Protein AF-A0A3D5P0M3-F1 (afdb_monomer)

pLDDT: mean 93.66, std 7.46, range [65.69, 98.69]

Mean predicted aligned error: 3.0 Å

Structure (mmCIF, N/CA/C/O backbone):
data_AF-A0A3D5P0M3-F1
#
_entry.id   AF-A0A3D5P0M3-F1
#
loop_
_atom_site.group_PDB
_atom_site.id
_atom_site.type_symbol
_atom_site.label_atom_id
_atom_site.label_alt_id
_atom_site.label_comp_id
_atom_site.label_asym_id
_atom_site.label_entity_id
_atom_site.label_seq_id
_atom_site.pdbx_PDB_ins_code
_atom_site.Cartn_x
_atom_site.Cartn_y
_atom_site.Cartn_z
_atom_site.occupancy
_atom_site.B_iso_or_equiv
_atom_site.auth_seq_id
_atom_site.auth_comp_id
_atom_site.auth_asym_id
_atom_site.auth_atom_id
_atom_site.pdbx_PDB_model_num
ATOM 1 N N . SER A 1 1 ? 10.956 -4.424 6.562 1.00 71.69 1 SER A N 1
A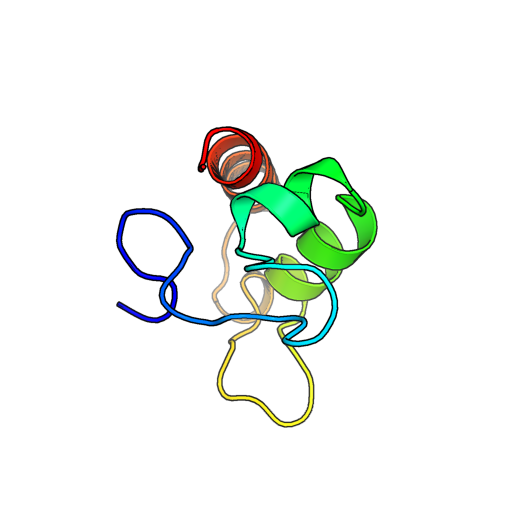TOM 2 C CA . SER A 1 1 ? 10.941 -2.983 6.254 1.00 71.69 1 SER A CA 1
ATOM 3 C C . SER A 1 1 ? 11.090 -2.827 4.745 1.00 71.69 1 SER A C 1
ATOM 5 O O . SER A 1 1 ? 12.215 -2.762 4.279 1.00 71.69 1 SER A O 1
ATOM 7 N N . CYS A 1 2 ? 10.000 -2.923 3.970 1.00 90.00 2 CYS A N 1
ATOM 8 C CA . CYS A 1 2 ? 10.051 -2.824 2.494 1.00 90.00 2 CYS A CA 1
ATOM 9 C C . CYS A 1 2 ? 9.602 -1.447 1.984 1.00 90.00 2 CYS A C 1
ATOM 11 O O . CYS A 1 2 ? 10.159 -0.954 1.017 1.00 90.00 2 CYS A O 1
ATOM 13 N N . HIS A 1 3 ? 8.632 -0.824 2.661 1.00 93.94 3 HIS A N 1
ATOM 14 C CA . HIS A 1 3 ? 8.060 0.472 2.276 1.00 93.94 3 HIS A CA 1
ATOM 15 C C . HIS A 1 3 ? 8.522 1.634 3.173 1.00 93.94 3 HIS A C 1
ATOM 17 O O . HIS A 1 3 ? 8.148 2.774 2.935 1.00 93.94 3 HIS A O 1
ATOM 23 N N . GLY A 1 4 ? 9.350 1.364 4.188 1.00 93.50 4 GLY A N 1
ATOM 24 C CA . GLY A 1 4 ? 9.713 2.350 5.211 1.00 93.50 4 GLY A CA 1
ATOM 25 C C . GLY A 1 4 ? 8.616 2.548 6.254 1.00 93.50 4 GLY A C 1
ATOM 26 O O . GLY A 1 4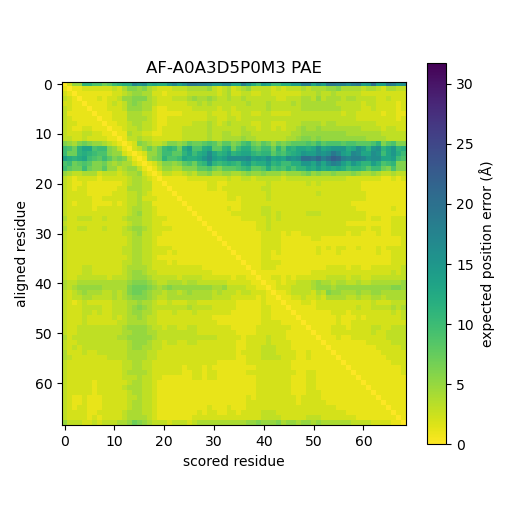 ? 7.542 1.955 6.164 1.00 93.50 4 GLY A O 1
ATOM 27 N N . SER A 1 5 ? 8.906 3.347 7.279 1.00 94.25 5 SER A N 1
ATOM 28 C CA . SER A 1 5 ? 7.922 3.717 8.308 1.00 94.25 5 SER A CA 1
ATOM 29 C C . SER A 1 5 ? 6.926 4.770 7.828 1.00 94.25 5 SER A C 1
ATOM 31 O O . SER A 1 5 ? 5.849 4.887 8.398 1.00 94.25 5 SER A O 1
ATOM 33 N N . ASP A 1 6 ? 7.308 5.542 6.816 1.00 93.06 6 ASP A N 1
ATOM 34 C CA . ASP A 1 6 ? 6.540 6.633 6.219 1.00 93.06 6 ASP A CA 1
ATOM 35 C C . ASP A 1 6 ? 6.008 6.293 4.818 1.00 93.06 6 ASP A C 1
ATOM 37 O O . ASP A 1 6 ? 5.338 7.114 4.214 1.00 93.06 6 ASP A O 1
ATOM 41 N N . GLY A 1 7 ? 6.275 5.094 4.291 1.00 94.25 7 GLY A N 1
ATOM 42 C CA . GLY A 1 7 ? 5.779 4.682 2.976 1.00 94.25 7 GLY A CA 1
ATOM 43 C C . GLY A 1 7 ? 6.595 5.180 1.778 1.00 94.25 7 GLY A C 1
ATOM 44 O O . GLY A 1 7 ? 6.205 4.872 0.654 1.00 94.25 7 GLY A O 1
ATOM 45 N N . ASN A 1 8 ? 7.717 5.879 1.994 1.00 93.12 8 ASN A N 1
ATOM 46 C CA . ASN A 1 8 ? 8.476 6.572 0.939 1.00 93.12 8 ASN A CA 1
ATOM 47 C C . ASN A 1 8 ? 9.817 5.911 0.588 1.00 93.12 8 ASN A C 1
ATOM 49 O O . ASN A 1 8 ? 10.670 6.507 -0.060 1.00 93.12 8 ASN A O 1
ATOM 53 N N . THR A 1 9 ? 10.058 4.671 1.028 1.00 93.31 9 THR A N 1
ATOM 54 C CA . THR A 1 9 ? 11.312 3.967 0.680 1.00 93.31 9 THR A CA 1
ATOM 55 C C . THR A 1 9 ? 11.407 3.612 -0.804 1.00 93.31 9 THR A C 1
ATOM 57 O O . THR A 1 9 ? 12.508 3.443 -1.322 1.00 93.31 9 THR A O 1
ATOM 60 N N . ILE A 1 10 ? 10.266 3.460 -1.473 1.00 90.88 10 ILE A N 1
ATOM 61 C CA . ILE A 1 10 ? 10.190 3.167 -2.901 1.00 90.88 10 ILE A CA 1
ATOM 62 C C . ILE A 1 10 ? 9.416 4.311 -3.533 1.00 90.88 10 ILE A C 1
ATOM 64 O O . ILE A 1 10 ? 8.307 4.602 -3.090 1.00 90.88 10 ILE A O 1
ATOM 68 N N . ASP A 1 11 ? 10.016 4.913 -4.550 1.00 91.19 11 ASP A N 1
ATOM 69 C CA . ASP A 1 11 ? 9.340 5.849 -5.429 1.00 91.19 11 ASP A CA 1
ATOM 70 C C . ASP A 1 11 ? 8.709 5.070 -6.583 1.00 91.19 11 ASP A C 1
ATOM 72 O O . ASP A 1 11 ? 9.405 4.302 -7.258 1.00 91.19 11 ASP A O 1
ATOM 76 N N . PHE A 1 12 ? 7.394 5.181 -6.747 1.00 88.88 12 PHE A N 1
ATOM 77 C CA . PHE A 1 12 ? 6.660 4.420 -7.756 1.00 88.88 12 PHE A CA 1
ATOM 78 C C . PHE A 1 12 ? 6.527 5.156 -9.096 1.00 88.88 12 PHE A C 1
ATOM 80 O O . PHE A 1 12 ? 6.102 4.524 -10.064 1.00 88.88 12 PHE A O 1
ATOM 87 N N . ASP A 1 13 ? 6.927 6.428 -9.155 1.00 83.75 13 ASP A N 1
ATOM 88 C CA . ASP A 1 13 ? 6.963 7.251 -10.365 1.00 83.75 13 ASP A CA 1
ATOM 89 C C . ASP A 1 13 ? 8.010 8.361 -10.189 1.00 83.75 13 ASP A C 1
ATOM 91 O O . ASP A 1 13 ? 7.849 9.253 -9.362 1.00 83.75 13 ASP A O 1
ATOM 95 N N . ASP A 1 14 ? 9.111 8.291 -10.934 1.00 71.88 14 ASP A N 1
ATOM 96 C CA . ASP A 1 14 ? 10.233 9.224 -10.816 1.00 71.88 14 ASP A CA 1
ATOM 97 C C . ASP A 1 14 ? 10.033 10.540 -11.591 1.00 71.88 14 ASP A C 1
ATOM 99 O O . ASP A 1 14 ? 10.839 11.465 -11.436 1.00 71.88 14 ASP A O 1
ATOM 103 N N . ASP A 1 15 ? 8.960 10.655 -12.381 1.00 72.69 15 ASP A N 1
ATOM 104 C CA . ASP A 1 15 ? 8.741 11.779 -13.294 1.00 72.69 15 ASP A CA 1
ATOM 105 C C . ASP A 1 15 ? 7.945 12.955 -12.674 1.00 72.69 15 ASP A C 1
ATOM 107 O O . ASP A 1 15 ? 8.153 14.101 -13.087 1.00 72.69 15 ASP A O 1
ATOM 111 N N . ASP A 1 16 ? 7.077 12.729 -11.672 1.00 65.69 16 ASP A N 1
ATOM 112 C CA . ASP A 1 16 ? 6.202 13.765 -11.062 1.00 65.69 16 ASP A CA 1
ATOM 113 C C . ASP A 1 16 ? 6.290 13.825 -9.525 1.00 65.69 16 ASP A C 1
ATOM 115 O O . ASP A 1 16 ? 5.296 13.814 -8.794 1.00 65.69 16 ASP A O 1
ATOM 119 N N . GLY A 1 17 ? 7.522 13.896 -9.017 1.00 71.44 17 GLY A N 1
ATOM 120 C CA . GLY A 1 17 ? 7.785 13.902 -7.579 1.00 71.44 17 GLY A CA 1
ATOM 121 C C . GLY A 1 17 ? 7.556 12.534 -6.937 1.00 71.44 17 GLY A C 1
ATOM 122 O O . GLY A 1 17 ? 7.090 11.6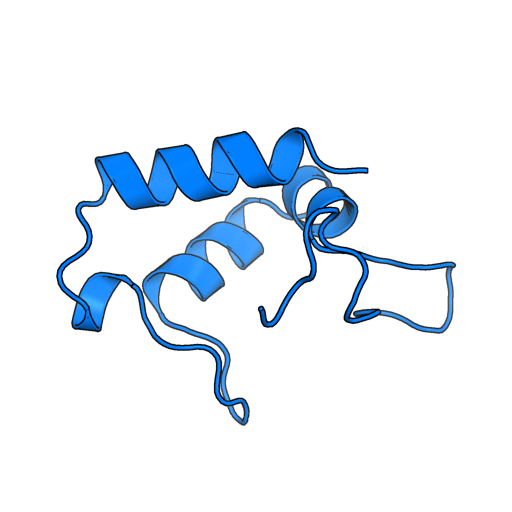02 -7.575 1.00 71.44 17 GLY A O 1
ATOM 123 N N . SER A 1 18 ? 7.921 12.402 -5.660 1.00 75.88 18 SER A N 1
ATOM 124 C CA . SER A 1 18 ? 7.942 11.076 -5.047 1.00 75.88 18 SER A CA 1
ATOM 125 C C . SER A 1 18 ? 6.539 10.534 -4.806 1.00 75.88 18 SER A C 1
ATOM 127 O O . SER A 1 18 ? 5.810 11.042 -3.949 1.00 75.88 18 SER A O 1
ATOM 129 N N . GLN A 1 19 ? 6.171 9.486 -5.539 1.00 89.25 19 GLN A N 1
ATOM 130 C CA . GLN A 1 19 ? 4.904 8.792 -5.368 1.00 89.25 19 GLN A CA 1
ATOM 131 C C . GLN A 1 19 ? 5.114 7.615 -4.426 1.00 89.25 19 GLN A C 1
ATOM 133 O O . GLN A 1 19 ? 5.406 6.499 -4.848 1.00 89.25 19 GLN A O 1
ATOM 138 N N . GLY A 1 20 ? 4.986 7.878 -3.127 1.00 94.19 20 GLY A N 1
ATOM 139 C CA . GLY A 1 20 ? 5.036 6.855 -2.088 1.00 94.19 20 GLY A CA 1
ATOM 140 C C . GLY A 1 20 ? 3.726 6.080 -1.930 1.00 94.19 20 GLY A C 1
ATOM 141 O O . GLY A 1 20 ? 2.737 6.271 -2.643 1.00 94.19 20 GLY A O 1
ATOM 142 N N . VAL A 1 21 ? 3.692 5.197 -0.930 1.00 96.06 21 VAL A N 1
ATOM 143 C CA . VAL A 1 21 ? 2.497 4.394 -0.617 1.00 96.06 21 VAL A CA 1
ATOM 144 C C . VAL A 1 21 ? 1.286 5.274 -0.277 1.00 96.06 21 VAL A C 1
ATOM 146 O O . VAL A 1 21 ? 0.171 4.930 -0.676 1.00 96.06 21 VAL A O 1
ATOM 149 N N . GLY A 1 22 ? 1.481 6.391 0.435 1.00 96.12 22 GLY A N 1
ATOM 150 C CA . GLY A 1 22 ? 0.403 7.313 0.810 1.00 96.12 22 GLY A CA 1
ATOM 151 C C . GLY A 1 22 ? -0.250 7.977 -0.398 1.00 96.12 22 GLY A C 1
ATOM 152 O O . GLY A 1 22 ? -1.476 7.921 -0.539 1.00 96.12 22 GLY A O 1
ATOM 153 N N . PHE A 1 23 ? 0.562 8.499 -1.320 1.00 95.44 23 PHE A N 1
ATOM 154 C CA . PHE A 1 23 ? 0.100 9.063 -2.590 1.00 95.44 23 PHE A CA 1
ATOM 155 C C . PHE A 1 23 ? -0.772 8.069 -3.373 1.00 95.44 23 PHE A C 1
ATOM 157 O O . PHE A 1 23 ? -1.951 8.338 -3.612 1.00 95.44 23 PHE A O 1
ATOM 164 N N . LEU A 1 24 ? -0.246 6.875 -3.682 1.00 95.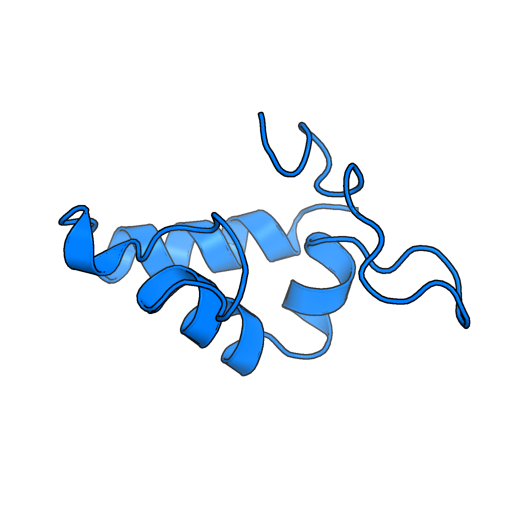25 24 LEU A N 1
ATOM 165 C CA . LEU A 1 24 ? -0.976 5.870 -4.470 1.00 95.25 24 LEU A CA 1
ATOM 166 C C . LEU A 1 24 ? -2.263 5.395 -3.785 1.00 95.25 24 LEU A C 1
ATOM 168 O O . LEU A 1 24 ? -3.253 5.094 -4.452 1.00 95.25 24 LEU A O 1
ATOM 172 N N . SER A 1 25 ? -2.265 5.318 -2.452 1.00 97.31 25 SER A N 1
ATOM 173 C CA . SER A 1 25 ? -3.439 4.881 -1.683 1.00 97.31 25 SER A CA 1
ATOM 174 C C . SER A 1 25 ? -4.579 5.898 -1.717 1.00 97.31 25 SER A C 1
ATOM 176 O O . SER A 1 25 ? -5.738 5.520 -1.527 1.00 97.31 25 SER A O 1
ATOM 178 N N . ASN A 1 26 ? -4.266 7.173 -1.948 1.00 97.12 26 ASN A N 1
ATOM 179 C CA . ASN A 1 26 ? -5.252 8.234 -2.116 1.00 97.12 26 ASN A CA 1
ATOM 180 C C . ASN A 1 26 ? -5.671 8.403 -3.584 1.00 97.12 26 ASN A C 1
ATOM 182 O O . ASN A 1 26 ? -6.858 8.591 -3.844 1.00 97.12 26 ASN A O 1
ATOM 186 N N . ASP A 1 27 ? -4.734 8.286 -4.527 1.00 96.38 27 ASP A N 1
ATOM 187 C CA . ASP A 1 27 ? -4.996 8.456 -5.961 1.00 96.38 27 ASP A CA 1
ATOM 188 C C . ASP A 1 27 ?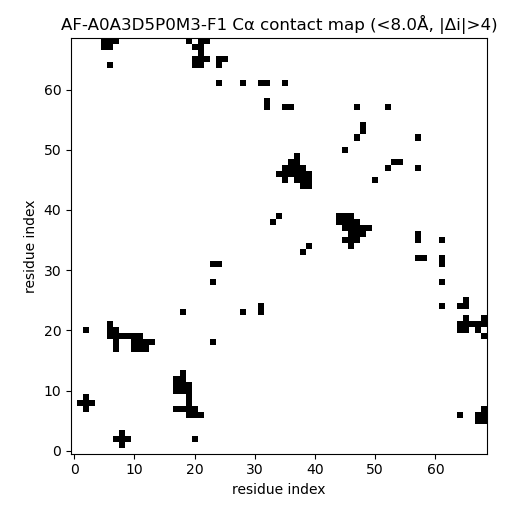 -5.746 7.258 -6.579 1.00 96.38 27 ASP A C 1
ATOM 190 O O . ASP A 1 27 ? -6.796 7.422 -7.205 1.00 96.38 27 ASP A O 1
ATOM 194 N N . ASN A 1 28 ? -5.277 6.027 -6.329 1.00 96.75 28 ASN A N 1
ATOM 195 C CA . ASN A 1 28 ? -5.884 4.799 -6.853 1.00 96.75 28 ASN A CA 1
ATOM 196 C C . ASN A 1 28 ? -6.031 3.705 -5.772 1.00 96.75 28 ASN A C 1
ATOM 198 O O . ASN A 1 28 ? -5.374 2.654 -5.821 1.00 96.75 28 ASN A O 1
ATOM 202 N N . PRO A 1 29 ? -6.948 3.891 -4.802 1.00 97.88 29 PRO A N 1
ATOM 203 C CA . PRO A 1 29 ? -7.133 2.956 -3.690 1.00 97.88 29 PRO A CA 1
ATOM 204 C C . PRO A 1 29 ? -7.505 1.537 -4.140 1.00 97.88 29 PRO A C 1
ATOM 206 O O . PRO A 1 29 ? -7.190 0.566 -3.453 1.00 97.88 29 PRO A O 1
ATOM 209 N N . TYR A 1 30 ? -8.163 1.387 -5.293 1.00 98.00 30 TYR A N 1
ATOM 210 C CA . TYR A 1 30 ? -8.565 0.077 -5.807 1.00 98.00 30 TYR A CA 1
ATOM 211 C C . TYR A 1 30 ? -7.373 -0.744 -6.296 1.00 98.00 30 TYR A C 1
ATOM 213 O O . TYR A 1 30 ? -7.314 -1.949 -6.039 1.00 98.00 30 TYR A O 1
ATOM 221 N N . GLU A 1 31 ? -6.416 -0.110 -6.973 1.00 96.88 31 GLU A N 1
ATOM 222 C CA . GLU A 1 31 ? -5.183 -0.774 -7.384 1.00 96.88 31 GLU A CA 1
ATOM 223 C C . GLU A 1 31 ? -4.333 -1.153 -6.172 1.00 96.88 31 GLU A C 1
ATOM 225 O O . GLU A 1 31 ? -3.859 -2.289 -6.086 1.00 96.88 31 GLU A O 1
ATOM 230 N N . VAL A 1 32 ? -4.199 -0.247 -5.199 1.00 97.50 32 VAL A N 1
ATOM 231 C CA . VAL A 1 32 ? -3.475 -0.539 -3.957 1.00 97.50 32 VAL A CA 1
ATOM 232 C C . VAL A 1 32 ? -4.125 -1.705 -3.216 1.00 97.50 32 VAL A C 1
ATOM 234 O O . VAL A 1 32 ? -3.433 -2.659 -2.860 1.00 97.50 32 VAL A O 1
ATOM 237 N N . LEU A 1 33 ? -5.453 -1.712 -3.061 1.00 98.44 33 LEU A N 1
ATOM 238 C CA . LEU A 1 33 ? -6.167 -2.830 -2.440 1.00 98.44 33 LEU A CA 1
ATOM 239 C C . LEU A 1 33 ? -5.944 -4.143 -3.197 1.00 98.44 33 LEU A C 1
ATOM 241 O O . LEU A 1 33 ? -5.718 -5.187 -2.582 1.00 98.44 33 LEU A O 1
ATOM 245 N N . HIS A 1 34 ? -5.985 -4.107 -4.531 1.00 98.06 34 HIS A N 1
ATOM 246 C CA . HIS A 1 34 ? -5.701 -5.276 -5.357 1.00 98.06 34 HIS A CA 1
ATOM 247 C C . HIS A 1 34 ? -4.286 -5.808 -5.094 1.00 98.06 34 HIS A C 1
ATOM 249 O O . HIS A 1 34 ? -4.120 -7.005 -4.859 1.00 98.06 34 HIS A O 1
ATOM 255 N N . LYS A 1 35 ? -3.283 -4.925 -5.064 1.00 97.56 35 LYS A N 1
ATOM 256 C CA . LYS A 1 35 ? -1.881 -5.282 -4.810 1.00 97.56 35 LYS A CA 1
ATOM 257 C C . LYS A 1 35 ? -1.641 -5.763 -3.377 1.00 97.56 35 LYS A C 1
ATOM 259 O O . LYS A 1 35 ? -0.887 -6.710 -3.187 1.00 97.56 35 LYS A O 1
ATOM 264 N N . ILE A 1 36 ? -2.321 -5.215 -2.365 1.00 98.12 36 ILE A N 1
ATOM 265 C CA . ILE A 1 36 ? -2.275 -5.752 -0.990 1.00 98.12 36 ILE A CA 1
ATOM 266 C C . ILE A 1 36 ? -2.810 -7.193 -0.972 1.00 98.12 36 ILE A C 1
ATOM 268 O O . ILE A 1 36 ? -2.200 -8.090 -0.386 1.00 98.12 36 ILE A O 1
ATOM 272 N N . ARG A 1 37 ? -3.942 -7.444 -1.641 1.00 98.38 37 ARG A N 1
ATOM 273 C CA . ARG A 1 37 ? -4.577 -8.771 -1.661 1.00 98.38 37 ARG A CA 1
ATOM 274 C C . ARG A 1 37 ? -3.744 -9.797 -2.416 1.00 98.38 37 ARG A C 1
ATOM 276 O O . ARG A 1 37 ? -3.547 -10.905 -1.914 1.00 98.38 37 ARG A O 1
ATOM 283 N N . TRP A 1 38 ? -3.240 -9.438 -3.591 1.00 98.12 38 TRP A N 1
ATOM 284 C CA . TRP A 1 38 ? -2.692 -10.391 -4.562 1.00 98.12 38 TRP A CA 1
ATOM 285 C C . TRP A 1 38 ? -1.179 -10.286 -4.777 1.00 98.12 38 TRP A C 1
ATOM 287 O O . TRP A 1 38 ? -0.604 -11.139 -5.449 1.00 98.12 38 TRP A O 1
ATOM 297 N N . GLY A 1 39 ? -0.520 -9.315 -4.148 1.00 97.06 39 GLY A N 1
ATOM 298 C CA . GLY A 1 39 ? 0.884 -8.997 -4.387 1.00 97.06 39 GLY A CA 1
ATOM 299 C C . GLY A 1 39 ? 1.076 -8.172 -5.661 1.00 97.06 39 GLY A C 1
ATOM 300 O O . GLY A 1 39 ? 0.116 -7.752 -6.310 1.00 97.06 39 GLY A O 1
ATOM 301 N N . ASN A 1 40 ? 2.338 -7.948 -6.030 1.00 94.94 40 ASN A N 1
ATOM 302 C CA . ASN A 1 40 ? 2.698 -7.227 -7.250 1.00 94.94 40 ASN A CA 1
ATOM 303 C C . ASN A 1 40 ? 3.541 -8.125 -8.182 1.00 94.94 40 ASN A C 1
ATOM 305 O O . ASN A 1 40 ? 4.591 -8.621 -7.749 1.00 94.94 40 ASN A O 1
ATOM 309 N N . PRO A 1 41 ? 3.117 -8.349 -9.442 1.00 93.12 41 PRO A N 1
ATOM 310 C CA . PRO A 1 41 ? 3.863 -9.152 -10.408 1.00 93.12 41 PRO A CA 1
ATOM 311 C C . PRO A 1 41 ? 5.308 -8.682 -10.582 1.00 93.12 41 PRO A C 1
ATOM 313 O O . PRO A 1 41 ? 5.606 -7.498 -10.450 1.00 93.12 41 PRO A O 1
ATOM 316 N N . ALA A 1 42 ? 6.204 -9.623 -10.893 1.00 92.69 42 ALA A N 1
ATOM 317 C CA . ALA A 1 42 ? 7.637 -9.365 -11.077 1.00 92.69 42 ALA A CA 1
ATOM 318 C C . ALA A 1 42 ? 8.324 -8.662 -9.882 1.00 92.69 42 ALA A C 1
ATOM 320 O O . ALA A 1 42 ? 9.385 -8.063 -10.037 1.00 92.69 42 ALA A O 1
ATOM 321 N N . SER A 1 43 ? 7.748 -8.768 -8.681 1.00 91.81 43 SER A N 1
ATOM 322 C CA . SER A 1 43 ? 8.320 -8.243 -7.441 1.00 91.81 43 SER A CA 1
ATOM 323 C C . SER A 1 43 ? 8.254 -9.273 -6.312 1.00 91.81 43 SER A C 1
ATOM 325 O O . SER A 1 43 ? 7.619 -10.319 -6.436 1.00 91.81 43 SER A O 1
ATOM 327 N N . ILE A 1 44 ? 8.896 -8.955 -5.187 1.00 93.25 44 ILE A N 1
ATOM 328 C CA . ILE A 1 44 ? 8.849 -9.766 -3.962 1.00 93.25 44 ILE A CA 1
ATOM 329 C C . ILE A 1 44 ? 7.654 -9.432 -3.055 1.00 93.25 44 ILE A C 1
ATOM 331 O O . ILE A 1 44 ? 7.557 -9.993 -1.965 1.00 93.25 44 ILE A O 1
ATOM 335 N N . MET A 1 45 ? 6.774 -8.502 -3.451 1.00 95.75 45 MET A N 1
ATOM 336 C CA . MET A 1 45 ? 5.620 -8.104 -2.641 1.00 95.75 45 MET A CA 1
ATOM 337 C C . MET A 1 45 ? 4.630 -9.278 -2.527 1.00 95.75 45 MET A C 1
ATOM 339 O O . MET A 1 45 ? 4.058 -9.685 -3.544 1.00 95.75 45 MET A O 1
ATOM 343 N N . PRO A 1 46 ? 4.416 -9.836 -1.322 1.00 95.88 46 PRO A N 1
ATOM 344 C CA . PRO A 1 46 ? 3.600 -11.030 -1.151 1.00 95.88 46 PRO A CA 1
ATOM 345 C C . PRO A 1 46 ? 2.100 -10.715 -1.208 1.00 95.88 46 PRO A C 1
ATOM 347 O O . PRO A 1 46 ? 1.667 -9.599 -0.933 1.00 95.88 46 PRO A O 1
ATOM 350 N N . SER 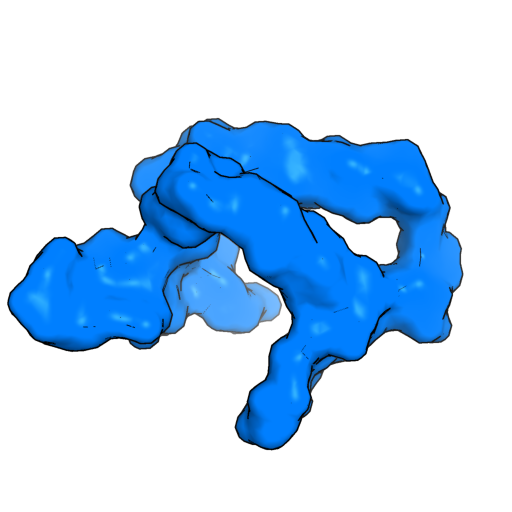A 1 47 ? 1.297 -11.742 -1.491 1.00 97.69 47 SER A N 1
ATOM 351 C CA . SER A 1 47 ? -0.162 -11.701 -1.346 1.00 97.69 47 SER A CA 1
ATOM 352 C C . SER A 1 47 ? -0.558 -11.853 0.124 1.00 97.69 47 SER A C 1
ATOM 354 O O . SER A 1 47 ? -0.265 -12.883 0.735 1.00 97.69 47 SER A O 1
ATOM 356 N N . MET A 1 48 ? -1.283 -10.877 0.680 1.00 97.81 48 MET A N 1
ATOM 357 C CA . MET A 1 48 ? -1.808 -10.981 2.050 1.00 97.81 48 MET A CA 1
ATOM 358 C C . MET A 1 48 ? -2.878 -12.071 2.187 1.00 97.81 48 MET A C 1
ATOM 360 O O . MET A 1 48 ? -2.984 -12.695 3.242 1.00 97.81 48 MET A O 1
ATOM 364 N N . VAL A 1 49 ? -3.606 -12.374 1.105 1.00 98.06 49 VAL A N 1
ATOM 365 C CA . VAL A 1 49 ? -4.558 -13.496 1.065 1.00 98.06 49 VAL A CA 1
ATOM 366 C C . VAL A 1 49 ? -3.833 -14.835 1.221 1.00 98.06 49 VAL A C 1
ATOM 368 O O . VAL A 1 49 ? -4.231 -15.652 2.048 1.00 98.06 49 VAL A O 1
ATOM 371 N N . ASN A 1 50 ? -2.727 -15.051 0.502 1.00 97.56 50 ASN A N 1
ATOM 372 C CA . ASN A 1 50 ? -1.930 -16.277 0.643 1.00 97.56 50 ASN A CA 1
ATOM 373 C C . ASN A 1 50 ? -1.264 -16.400 2.022 1.00 97.56 50 ASN A C 1
ATOM 375 O O . ASN A 1 50 ? -0.981 -17.511 2.467 1.00 97.56 50 ASN A O 1
ATOM 379 N N . LEU A 1 51 ? -1.031 -15.275 2.705 1.00 96.75 51 LEU A N 1
ATOM 380 C CA . LEU A 1 51 ? -0.538 -15.238 4.084 1.00 96.75 51 LEU A CA 1
ATOM 381 C C . LEU A 1 51 ? -1.650 -15.422 5.134 1.00 96.75 51 LEU A C 1
ATOM 383 O O . LEU A 1 51 ? -1.360 -15.424 6.329 1.00 96.75 51 LEU A O 1
ATOM 387 N N . GLY A 1 52 ? -2.908 -15.594 4.714 1.00 98.06 52 GLY A N 1
ATOM 388 C CA . GLY A 1 52 ? -4.041 -15.845 5.607 1.00 98.06 52 GLY A CA 1
ATOM 389 C C . GLY A 1 52 ? -4.538 -14.610 6.363 1.00 98.06 52 GLY A C 1
ATOM 390 O O . GLY A 1 52 ? -5.216 -14.749 7.381 1.00 98.06 52 GLY A O 1
ATOM 391 N N . VAL A 1 53 ? -4.205 -13.404 5.897 1.00 98.12 53 VAL A N 1
ATOM 392 C CA . VAL A 1 53 ? -4.713 -12.158 6.482 1.00 98.12 53 VAL A CA 1
ATOM 393 C C . VAL A 1 53 ? -6.197 -12.007 6.136 1.00 98.12 53 VAL A C 1
ATOM 395 O O . VAL A 1 53 ? -6.606 -12.252 5.002 1.00 98.12 53 VAL A O 1
ATOM 398 N N . SER A 1 54 ? -7.015 -11.612 7.113 1.00 98.31 54 SER A N 1
ATOM 399 C CA . SER A 1 54 ? -8.451 -11.402 6.907 1.00 98.31 54 SER A CA 1
ATOM 400 C C . SER A 1 54 ? -8.727 -10.204 5.994 1.00 98.31 54 SER A C 1
ATOM 402 O O . SER A 1 54 ? -7.972 -9.232 5.992 1.00 98.31 54 SER A O 1
ATOM 404 N N . ASP A 1 55 ? -9.858 -10.223 5.279 1.00 97.69 55 ASP A N 1
ATOM 405 C CA . ASP A 1 55 ? -10.280 -9.074 4.463 1.00 97.69 55 ASP A CA 1
ATOM 406 C C . ASP A 1 55 ? -10.446 -7.796 5.315 1.00 97.69 55 ASP A C 1
ATOM 408 O O . ASP A 1 55 ? -10.150 -6.703 4.841 1.00 97.69 55 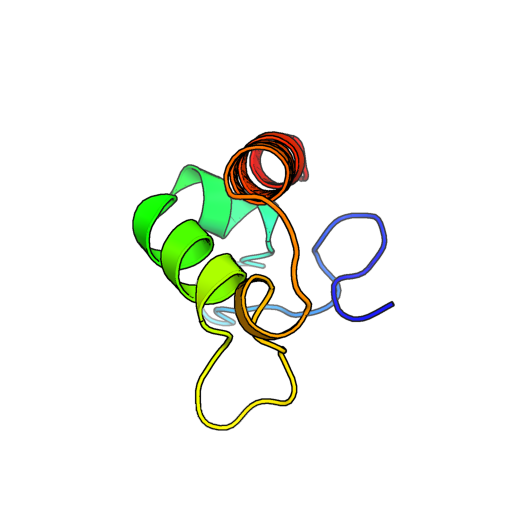ASP A O 1
ATOM 412 N N . ALA A 1 56 ? -10.849 -7.919 6.588 1.00 9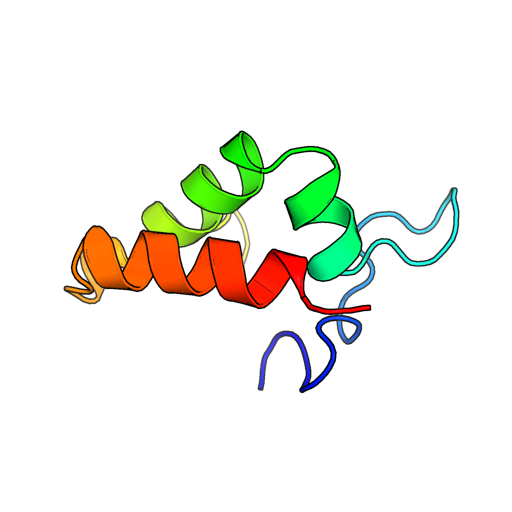8.25 56 ALA A N 1
ATOM 413 C CA . ALA A 1 56 ? -10.924 -6.786 7.515 1.00 98.25 56 ALA A CA 1
ATOM 414 C C . ALA A 1 56 ? -9.544 -6.148 7.753 1.00 98.25 56 ALA A C 1
ATOM 416 O O . ALA A 1 56 ? -9.383 -4.953 7.532 1.00 98.25 56 ALA A O 1
ATOM 417 N N . ASN A 1 57 ? -8.528 -6.950 8.090 1.00 98.50 57 ASN A N 1
ATOM 418 C CA . ASN A 1 57 ? -7.170 -6.441 8.295 1.00 98.50 57 ASN A CA 1
ATOM 419 C C . ASN A 1 57 ? -6.557 -5.900 6.993 1.00 98.50 57 ASN A C 1
ATOM 421 O O . ASN A 1 57 ? -5.783 -4.951 7.024 1.00 98.50 57 ASN A O 1
ATOM 425 N N . ILE A 1 58 ? -6.890 -6.489 5.842 1.00 98.44 58 ILE A N 1
ATOM 426 C CA . ILE A 1 58 ? -6.473 -5.976 4.529 1.00 98.44 58 ILE A CA 1
ATOM 427 C C . ILE A 1 58 ? -7.053 -4.577 4.280 1.00 98.44 58 ILE A C 1
ATOM 429 O O . ILE A 1 58 ? -6.333 -3.694 3.813 1.00 98.44 58 ILE A O 1
ATOM 433 N N . ASN A 1 59 ? -8.326 -4.360 4.617 1.00 98.06 59 ASN A N 1
ATOM 434 C CA . ASN A 1 59 ? -8.953 -3.044 4.509 1.00 98.06 59 ASN A CA 1
ATOM 435 C C . ASN A 1 59 ? -8.334 -2.041 5.494 1.00 98.06 59 ASN A C 1
ATOM 437 O O . ASN A 1 59 ? -8.089 -0.899 5.113 1.00 98.06 59 ASN A O 1
ATOM 441 N N . ASP A 1 60 ? -8.018 -2.473 6.718 1.00 98.69 60 ASP A N 1
ATOM 442 C CA . ASP A 1 60 ? -7.337 -1.633 7.710 1.00 98.69 60 ASP A CA 1
ATOM 443 C C . ASP A 1 60 ? -5.933 -1.216 7.246 1.00 98.69 60 ASP A C 1
ATOM 445 O O . ASP A 1 60 ? -5.518 -0.083 7.487 1.00 98.69 60 ASP A O 1
ATOM 449 N N . ILE A 1 61 ? -5.208 -2.089 6.533 1.00 98.06 61 ILE A N 1
ATOM 450 C CA . ILE A 1 61 ? -3.914 -1.740 5.924 1.00 98.06 61 ILE A CA 1
ATOM 451 C C . ILE A 1 61 ? -4.093 -0.621 4.896 1.00 98.06 61 ILE A C 1
ATOM 453 O O . ILE A 1 61 ? -3.358 0.360 4.963 1.00 98.06 61 ILE A O 1
ATOM 457 N N . LEU A 1 62 ? -5.063 -0.727 3.978 1.00 98.50 62 LEU A N 1
ATOM 458 C CA . LEU A 1 62 ? -5.327 0.343 3.006 1.00 98.50 62 LEU A CA 1
ATOM 459 C C . LEU A 1 62 ? -5.682 1.657 3.714 1.00 98.50 62 LEU A C 1
ATOM 461 O O . LEU A 1 62 ? -5.131 2.702 3.372 1.00 98.50 62 LEU A O 1
ATOM 465 N N . ALA A 1 63 ? -6.560 1.597 4.718 1.00 98.56 63 ALA A N 1
ATOM 466 C CA . ALA A 1 63 ? -6.951 2.770 5.492 1.00 98.56 63 ALA A CA 1
ATOM 467 C C . ALA A 1 63 ? -5.748 3.412 6.201 1.00 98.56 63 ALA A C 1
ATOM 469 O O . ALA A 1 63 ? -5.616 4.632 6.204 1.00 98.56 63 ALA A O 1
ATOM 470 N N . TYR A 1 64 ? -4.838 2.608 6.758 1.00 98.19 64 TYR A N 1
ATOM 471 C CA . TYR A 1 64 ? -3.598 3.107 7.348 1.00 98.19 64 TYR A CA 1
ATOM 472 C C . TYR A 1 64 ? -2.672 3.732 6.300 1.00 98.19 64 TYR A C 1
ATOM 474 O O . TYR A 1 64 ? -2.145 4.819 6.528 1.00 98.19 64 TYR A O 1
ATOM 482 N N . CYS A 1 65 ? -2.504 3.095 5.140 1.00 97.69 65 CYS A N 1
ATOM 483 C CA . CYS A 1 65 ? -1.687 3.628 4.054 1.00 97.69 65 CYS A CA 1
ATOM 484 C C . CYS A 1 65 ? -2.154 5.020 3.605 1.00 97.69 65 CYS A C 1
ATOM 486 O O . CYS A 1 65 ? -1.316 5.869 3.333 1.00 97.69 65 CYS A O 1
ATOM 488 N N . GLN A 1 66 ? -3.461 5.300 3.621 1.00 97.81 66 GLN A N 1
ATOM 489 C CA . GLN A 1 66 ? -4.017 6.626 3.309 1.00 97.81 66 GLN A CA 1
ATOM 490 C C . GLN A 1 66 ? -3.675 7.716 4.340 1.00 97.81 66 GLN A C 1
ATOM 492 O O . GLN A 1 66 ? -3.874 8.896 4.061 1.00 97.81 66 GLN A O 1
ATOM 497 N N . THR A 1 67 ? -3.163 7.343 5.518 1.00 97.62 67 THR A N 1
ATOM 498 C CA . THR A 1 67 ? -2.682 8.284 6.549 1.00 97.62 67 THR A CA 1
ATOM 499 C C . THR A 1 67 ? -1.189 8.595 6.446 1.00 97.62 67 THR A C 1
ATOM 501 O O . THR A 1 67 ? -0.692 9.436 7.198 1.00 97.62 67 THR A O 1
ATOM 504 N N . LEU A 1 68 ? -0.470 7.900 5.560 1.00 95.81 68 LEU A N 1
ATOM 505 C CA . LEU A 1 68 ? 0.946 8.148 5.314 1.00 95.81 68 LEU A CA 1
ATOM 506 C C . LEU A 1 68 ? 1.137 9.441 4.499 1.00 95.81 68 LEU A C 1
ATOM 508 O O . LEU A 1 68 ? 0.187 9.875 3.842 1.00 95.81 68 LEU A O 1
ATOM 512 N N . PRO A 1 69 ? 2.334 10.057 4.570 1.00 91.62 69 PRO A N 1
ATOM 513 C CA . PRO A 1 69 ? 2.704 11.189 3.725 1.00 91.62 69 PRO A CA 1
ATOM 514 C C . PRO A 1 69 ? 2.483 10.959 2.226 1.00 91.62 69 PRO A C 1
ATOM 516 O O . PRO A 1 69 ? 2.601 9.798 1.762 1.00 91.62 69 PRO A O 1
#

Radius of gyration: 11.7 Å; Cα contacts (8 Å, |Δi|>4): 84; chains: 1; bounding box: 22×30×22 Å

Sequence (69 aa):
SCHGSDGNTIDFDDDDGSQGVGFLSNDNPYEVLHKIRWGNPASIMPSMVNLGVSDANINDILAYCQTLP

Solvent-accessible surface area (backbone atoms only — not comparable to full-atom values): 3962 Å² total; per-residue (Å²): 135,82,39,55,97,54,26,62,68,47,66,77,39,90,87,81,54,81,35,17,46,11,46,44,33,64,77,42,44,66,58,46,49,48,32,50,43,66,18,44,88,102,56,88,53,63,29,37,52,84,71,68,54,50,71,68,59,54,50,50,48,51,59,52,35,49,72,35,94

Foldseek 3Di:
DCQPPQQQPDAPDPPPPRCGLLNCLVVPVPVVLVCQQPNDPPDPGHHVVVVVHDP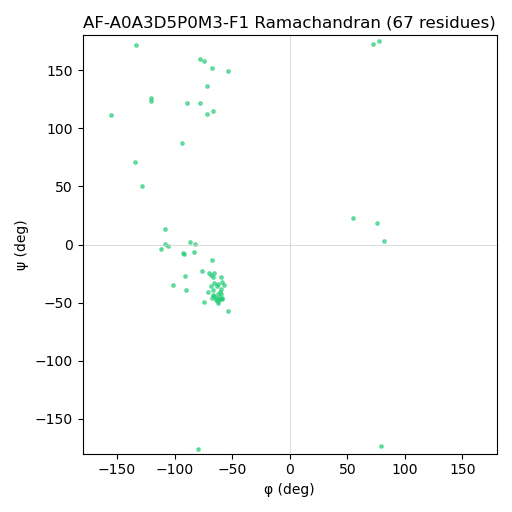VVSVVVSVVSNVGD

Nearest PDB structures (foldseek):
  6tp9-assembly5_G  TM=7.149E-01  e=7.439E-01  Pseudomonas aeruginosa PAO1
  5xdh-assembly3_C  TM=7.789E-01  e=1.269E+00  Candidatus Jettenia caeni
  6tp9-assembly3_D  TM=6.459E-01  e=1.187E+00  Pseudomonas aeruginosa PAO1

Secondary structure (DSSP, 8-state):
--S-SSS-SS-S-SSSS---HHHHHHH-HHHHHHHHHH--TTSS---TTTTT--HHHHHHHHHHHTT--